Protein AF-A0A3E0KRR2-F1 (afdb_monomer_lite)

pLDDT: mean 95.22, std 4.26, range [72.94, 98.12]

Secondary structure (DSSP, 8-state):
-EEEEESSSGGG--EEEEEE-HHHHHHH--SHHHHHHHHHHT-

Structure (mmCIF, N/CA/C/O backbone):
data_AF-A0A3E0KRR2-F1
#
_entry.id   AF-A0A3E0KRR2-F1
#
loop_
_atom_site.group_PDB
_atom_site.id
_atom_site.type_symbol
_atom_site.label_atom_id
_atom_site.label_alt_id
_atom_site.label_comp_id
_atom_site.label_asym_id
_atom_site.label_entity_id
_atom_site.label_seq_id
_atom_site.pdbx_PDB_ins_code
_atom_site.Cartn_x
_atom_site.Cartn_y
_atom_site.Cartn_z
_atom_site.occupancy
_atom_site.B_iso_or_equiv
_atom_site.auth_seq_id
_atom_site.auth_comp_id
_atom_site.auth_asym_id
_atom_site.auth_atom_id
_atom_site.pdbx_PDB_model_num
ATOM 1 N N . HIS A 1 1 ? -11.718 4.831 -3.289 1.00 95.31 1 HIS A N 1
ATOM 2 C CA . HIS A 1 1 ? -11.306 4.045 -4.464 1.00 95.31 1 HIS A CA 1
ATOM 3 C C . HIS A 1 1 ? -9.805 4.228 -4.631 1.00 95.31 1 HIS A C 1
ATOM 5 O O . HIS A 1 1 ? -9.339 5.343 -4.423 1.00 95.31 1 HIS A O 1
ATOM 11 N N . VAL A 1 2 ? -9.064 3.147 -4.869 1.00 97.06 2 VAL A N 1
ATOM 12 C CA . VAL A 1 2 ? -7.596 3.086 -4.873 1.00 97.06 2 VAL A CA 1
ATOM 13 C C . VAL A 1 2 ? -7.141 2.305 -6.097 1.00 97.06 2 VAL A C 1
ATOM 15 O O . VAL A 1 2 ? -7.719 1.264 -6.401 1.00 97.06 2 VAL A O 1
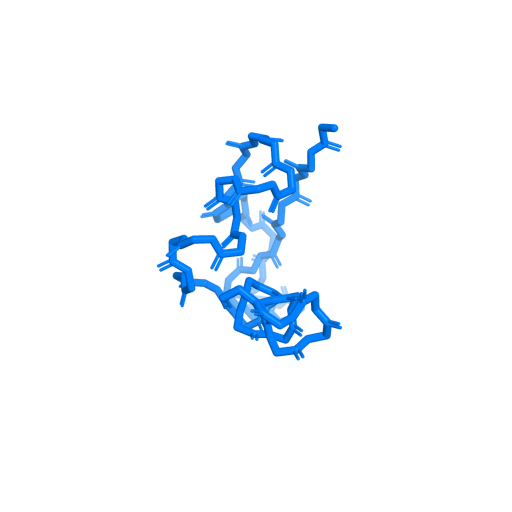ATOM 18 N N . VAL A 1 3 ? -6.084 2.797 -6.739 1.00 97.38 3 VAL A N 1
ATOM 19 C CA . VAL A 1 3 ? -5.326 2.101 -7.780 1.00 97.38 3 VAL A CA 1
ATOM 20 C C . VAL A 1 3 ? -3.882 2.024 -7.298 1.00 97.38 3 VAL A C 1
ATOM 22 O O . VAL A 1 3 ? -3.294 3.059 -6.984 1.00 97.38 3 VAL A O 1
ATOM 25 N N . AS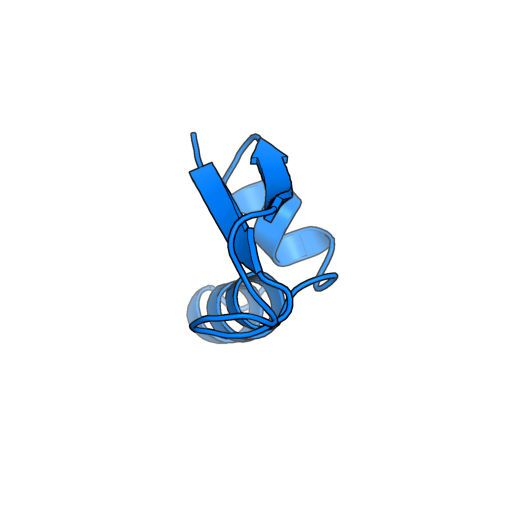P A 1 4 ? -3.331 0.815 -7.209 1.00 97.38 4 ASP A N 1
ATOM 26 C CA . ASP A 1 4 ? -1.943 0.582 -6.803 1.00 97.38 4 ASP A CA 1
ATOM 27 C C . ASP A 1 4 ? -1.097 0.179 -8.011 1.00 97.38 4 ASP A C 1
ATOM 29 O O . ASP A 1 4 ? -1.509 -0.649 -8.834 1.00 97.38 4 ASP A O 1
ATOM 33 N N . LEU A 1 5 ? 0.090 0.775 -8.112 1.00 96.81 5 LEU A N 1
ATOM 34 C CA . LEU A 1 5 ? 1.003 0.599 -9.235 1.00 96.81 5 LEU A CA 1
ATOM 35 C C . LEU A 1 5 ? 2.281 -0.095 -8.775 1.00 96.81 5 LEU A C 1
ATOM 37 O O . LEU A 1 5 ? 2.858 0.256 -7.750 1.00 96.81 5 LEU A O 1
ATOM 41 N N . GLY A 1 6 ? 2.757 -1.054 -9.565 1.00 95.12 6 GLY A N 1
ATOM 42 C CA . GLY A 1 6 ? 3.950 -1.818 -9.218 1.00 95.12 6 GLY A CA 1
ATOM 43 C C . GLY A 1 6 ? 4.300 -2.890 -10.253 1.00 95.12 6 GLY A C 1
ATOM 44 O O . GLY A 1 6 ? 3.947 -2.731 -11.427 1.00 95.12 6 GLY A O 1
ATOM 45 N N . PRO A 1 7 ? 4.988 -3.977 -9.846 1.00 90.62 7 PRO A N 1
ATOM 46 C CA . PRO A 1 7 ? 5.409 -4.311 -8.473 1.00 90.62 7 PRO A CA 1
ATOM 47 C C . PRO A 1 7 ? 6.612 -3.502 -7.954 1.00 90.62 7 PRO A C 1
ATOM 49 O O . PRO A 1 7 ? 6.832 -3.460 -6.747 1.00 90.62 7 PRO A O 1
ATOM 52 N N . GLY A 1 8 ? 7.379 -2.863 -8.843 1.00 89.62 8 GLY A N 1
ATOM 53 C CA . GLY A 1 8 ? 8.513 -2.002 -8.503 1.00 89.62 8 GLY A CA 1
ATOM 54 C C . GLY A 1 8 ? 8.393 -0.594 -9.091 1.00 89.62 8 GLY A C 1
ATOM 55 O O . GLY A 1 8 ? 7.320 -0.157 -9.504 1.00 89.62 8 GLY A O 1
ATOM 56 N N . ALA A 1 9 ? 9.515 0.123 -9.139 1.00 91.31 9 ALA A N 1
ATOM 57 C CA . ALA A 1 9 ? 9.611 1.456 -9.733 1.00 91.31 9 ALA A CA 1
ATOM 58 C C . ALA A 1 9 ? 10.367 1.425 -11.072 1.00 91.31 9 ALA A C 1
ATOM 60 O O . ALA A 1 9 ? 11.128 0.500 -11.359 1.00 91.31 9 ALA A O 1
ATOM 61 N N . GLY A 1 10 ? 10.199 2.470 -11.888 1.00 92.88 10 GLY A N 1
ATOM 62 C CA . GLY A 1 10 ? 10.886 2.580 -13.176 1.00 92.88 10 GLY A CA 1
ATOM 63 C C . GLY A 1 10 ? 10.508 1.441 -14.127 1.00 92.88 10 GLY A C 1
ATOM 64 O O . GLY A 1 10 ? 9.325 1.195 -14.346 1.00 92.88 10 GLY A O 1
ATOM 65 N N . HIS A 1 11 ? 11.511 0.754 -14.685 1.00 93.06 11 HIS A N 1
ATOM 66 C CA . HIS A 1 11 ? 11.304 -0.338 -15.647 1.00 93.06 11 HIS A CA 1
ATOM 67 C C . HIS A 1 11 ? 10.582 -1.560 -15.054 1.00 93.06 11 HIS A C 1
ATOM 69 O O . HIS A 1 11 ? 9.873 -2.247 -15.782 1.00 93.06 11 HIS A O 1
ATOM 75 N N . GLU A 1 12 ? 10.700 -1.777 -13.741 1.00 90.25 12 GLU A N 1
ATOM 76 C CA . GLU A 1 12 ? 10.024 -2.863 -13.012 1.00 90.25 12 GLU A CA 1
ATOM 77 C C . GLU A 1 12 ? 8.608 -2.474 -12.541 1.00 90.25 12 GLU A C 1
ATOM 79 O O . GLU A 1 12 ? 7.941 -3.239 -11.841 1.00 90.25 12 GLU A O 1
ATOM 84 N N . GLY A 1 13 ? 8.153 -1.261 -12.868 1.00 93.69 13 GLY A N 1
ATOM 85 C CA . GLY A 1 13 ? 6.845 -0.732 -12.495 1.00 93.69 13 GLY A CA 1
ATOM 86 C C . GLY A 1 13 ? 5.872 -0.617 -13.667 1.00 93.69 13 GLY A C 1
ATOM 87 O O . GLY A 1 13 ? 5.987 -1.286 -14.693 1.00 93.69 13 GLY A O 1
ATOM 88 N N . GLY A 1 14 ? 4.892 0.275 -13.508 1.00 95.12 14 GLY A N 1
ATOM 89 C CA . GLY A 1 14 ? 3.992 0.680 -14.592 1.00 95.12 14 GLY A CA 1
ATOM 90 C C . GLY A 1 14 ? 2.813 -0.259 -14.851 1.00 95.12 14 GLY A C 1
ATOM 91 O O . GLY A 1 14 ? 2.120 -0.091 -15.852 1.00 95.12 14 GLY A O 1
ATOM 92 N N . ARG A 1 15 ? 2.554 -1.229 -13.967 1.00 96.56 15 ARG A N 1
ATOM 93 C CA . ARG A 1 15 ? 1.369 -2.092 -14.038 1.00 96.56 15 ARG A CA 1
ATOM 94 C C . ARG A 1 15 ? 0.405 -1.746 -12.918 1.00 96.56 15 ARG A C 1
ATOM 96 O O . ARG A 1 15 ? 0.836 -1.487 -11.797 1.00 96.56 15 ARG A O 1
ATOM 103 N N . VAL A 1 16 ? -0.889 -1.799 -13.217 1.00 96.62 16 VAL A N 1
ATOM 104 C CA . VAL A 1 16 ? -1.923 -1.838 -12.180 1.00 96.62 16 VAL A CA 1
ATOM 105 C C . VAL A 1 16 ? -1.847 -3.206 -11.516 1.00 96.62 16 VAL A C 1
ATOM 107 O O . VAL A 1 16 ? -2.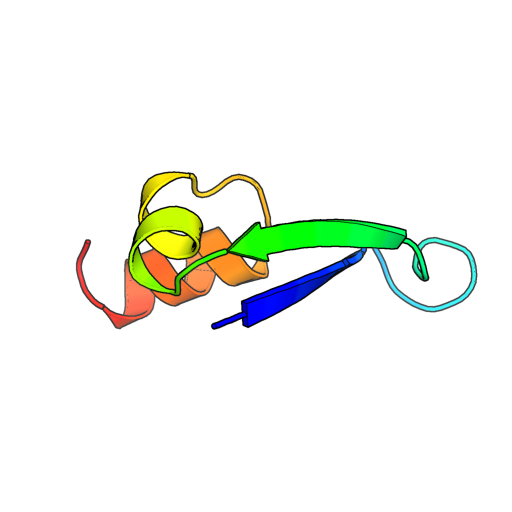047 -4.227 -12.173 1.00 96.62 16 VAL A O 1
ATOM 110 N N . VAL A 1 17 ? -1.503 -3.221 -10.232 1.00 96.62 17 VAL A N 1
ATOM 111 C CA . VAL A 1 17 ? -1.380 -4.448 -9.429 1.00 96.62 17 VAL A CA 1
ATOM 112 C C . VAL A 1 17 ? -2.544 -4.616 -8.452 1.00 96.62 17 VAL A C 1
ATOM 114 O O . VAL A 1 17 ? -2.765 -5.715 -7.951 1.00 96.62 17 VAL A O 1
ATOM 117 N N . PHE A 1 18 ? -3.317 -3.551 -8.222 1.00 97.88 18 PHE A N 1
ATOM 118 C CA . PHE A 1 18 ? -4.579 -3.587 -7.492 1.00 97.88 18 PHE A CA 1
ATOM 119 C C . PHE A 1 18 ? -5.493 -2.432 -7.925 1.00 97.88 18 PHE A C 1
ATOM 121 O O . PHE A 1 18 ? -5.023 -1.320 -8.169 1.00 97.88 18 PHE A O 1
ATOM 128 N N . GLU A 1 19 ? -6.801 -2.678 -7.942 1.00 98.12 19 GLU A N 1
ATOM 129 C CA . GLU A 1 19 ? -7.840 -1.659 -8.089 1.00 98.12 19 GLU A CA 1
ATOM 130 C C . GLU A 1 19 ? -9.053 -2.040 -7.229 1.00 98.12 19 GLU A C 1
ATOM 132 O O . GLU A 1 19 ? -9.502 -3.184 -7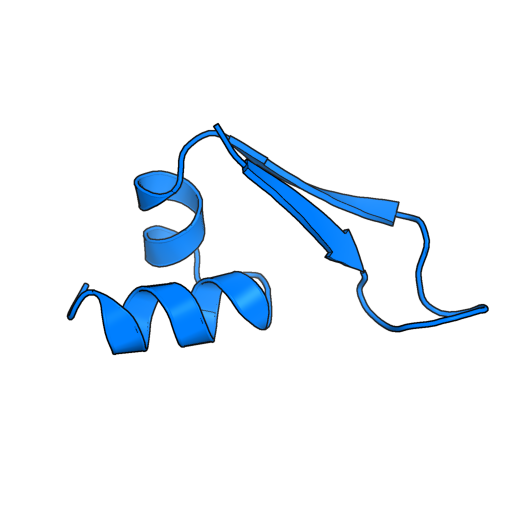.264 1.00 98.12 19 GLU A O 1
ATOM 137 N N 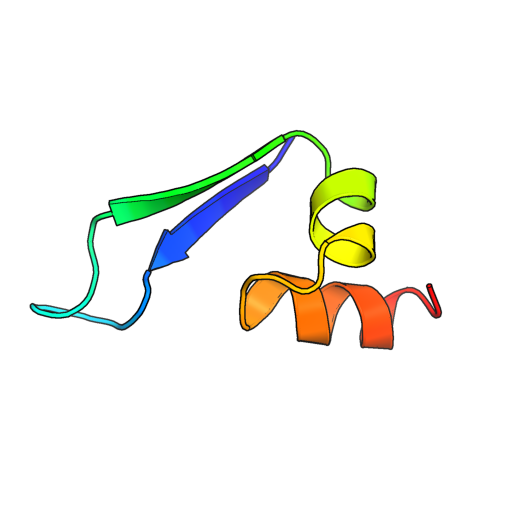. GLY A 1 20 ? -9.580 -1.096 -6.444 1.00 97.88 20 GLY A N 1
ATOM 138 C CA . GLY A 1 20 ? -10.712 -1.368 -5.555 1.00 97.88 20 GLY A CA 1
ATOM 139 C C . GLY A 1 20 ? -10.885 -0.350 -4.432 1.00 97.88 20 GLY A C 1
ATOM 140 O O . GLY A 1 20 ? -10.563 0.837 -4.556 1.00 97.88 20 GLY A O 1
ATOM 141 N N . THR A 1 21 ? -11.442 -0.787 -3.310 1.00 98.06 21 THR A N 1
ATOM 142 C CA . THR A 1 21 ? -11.584 0.020 -2.094 1.00 98.06 21 THR A CA 1
ATOM 143 C C . THR A 1 21 ? -10.336 -0.073 -1.202 1.00 98.06 21 THR A C 1
ATOM 145 O O . THR A 1 21 ? -9.602 -1.059 -1.258 1.00 98.06 21 THR A O 1
ATOM 148 N N . PRO A 1 22 ? -10.084 0.922 -0.325 1.00 97.06 22 PRO A N 1
ATOM 149 C CA . PRO A 1 22 ? -8.995 0.832 0.652 1.00 97.06 22 PRO A CA 1
ATOM 150 C C . PRO A 1 22 ? -9.111 -0.383 1.584 1.00 97.06 22 PRO A C 1
ATOM 152 O O . PRO A 1 22 ? -8.099 -0.979 1.938 1.00 97.06 22 PRO A O 1
ATOM 155 N N . ALA A 1 23 ? -10.339 -0.760 1.960 1.00 97.69 23 ALA A N 1
ATOM 156 C CA . ALA A 1 23 ? -10.592 -1.909 2.826 1.00 97.69 23 ALA A CA 1
ATOM 157 C C . ALA A 1 23 ? -10.208 -3.231 2.144 1.00 97.69 23 ALA A C 1
ATOM 159 O O . ALA A 1 23 ? -9.562 -4.071 2.763 1.00 97.69 23 ALA A O 1
ATOM 160 N N . GLU A 1 24 ? -10.540 -3.393 0.858 1.00 97.88 24 GLU A N 1
ATOM 161 C CA . GLU A 1 24 ? -10.126 -4.558 0.064 1.00 97.88 24 GLU A CA 1
ATOM 162 C C . GLU A 1 24 ? -8.602 -4.621 -0.097 1.00 97.88 24 GLU A C 1
ATOM 164 O O . GLU A 1 24 ? -8.011 -5.690 0.068 1.00 97.88 24 GLU A O 1
ATOM 169 N N . LEU A 1 25 ? -7.948 -3.479 -0.348 1.00 97.56 25 LEU A N 1
ATOM 170 C CA . LEU A 1 25 ? -6.489 -3.414 -0.453 1.00 97.56 25 LEU A CA 1
ATOM 171 C C . LEU A 1 25 ? -5.818 -3.861 0.854 1.00 97.56 25 LEU A C 1
ATOM 173 O O . LEU A 1 25 ? -4.955 -4.741 0.833 1.00 97.56 25 LEU A O 1
ATOM 177 N N . ALA A 1 26 ? -6.251 -3.300 1.985 1.00 97.69 26 ALA A N 1
ATOM 178 C CA . ALA A 1 26 ? -5.722 -3.629 3.306 1.00 97.69 26 ALA A CA 1
ATOM 179 C C . ALA A 1 26 ? -5.962 -5.103 3.675 1.00 97.69 26 ALA A C 1
ATOM 181 O O . ALA A 1 26 ? -5.047 -5.780 4.139 1.00 97.69 26 ALA A O 1
ATOM 182 N N . ALA A 1 27 ? -7.160 -5.633 3.410 1.00 97.19 27 ALA A N 1
ATOM 183 C CA . ALA A 1 27 ? -7.487 -7.029 3.690 1.00 97.19 27 ALA A CA 1
ATOM 184 C C . ALA A 1 27 ? -6.648 -8.009 2.851 1.00 97.19 27 ALA A C 1
ATOM 186 O O . ALA A 1 27 ? -6.207 -9.038 3.362 1.00 97.19 27 ALA A O 1
ATOM 187 N N . SER A 1 28 ? -6.406 -7.686 1.575 1.00 96.12 28 SER A N 1
ATOM 188 C CA . SER A 1 28 ? -5.669 -8.564 0.662 1.00 96.12 28 SER A CA 1
ATOM 189 C C . SER A 1 28 ? -4.184 -8.704 1.012 1.00 96.12 28 SER A C 1
ATOM 191 O O . SER A 1 28 ? -3.606 -9.762 0.764 1.00 96.12 28 SER A O 1
ATOM 193 N N . ARG A 1 29 ? -3.556 -7.644 1.557 1.00 95.81 29 ARG A N 1
ATOM 194 C CA . ARG A 1 29 ? -2.103 -7.544 1.823 1.00 95.81 29 ARG A CA 1
ATOM 195 C C . ARG A 1 29 ? -1.219 -8.000 0.645 1.00 95.81 29 ARG A C 1
ATOM 197 O O . ARG A 1 29 ? -0.070 -8.401 0.838 1.00 95.81 29 ARG A O 1
ATOM 204 N N . SER A 1 30 ? -1.754 -7.945 -0.576 1.00 94.06 30 SER A N 1
ATOM 205 C CA . SER A 1 30 ? -1.143 -8.514 -1.783 1.00 94.06 30 SER A CA 1
ATOM 206 C C . SER A 1 30 ? -0.033 -7.639 -2.363 1.00 94.06 30 SER A C 1
ATOM 208 O O . SER A 1 30 ? 0.809 -8.129 -3.113 1.00 94.06 30 SER A O 1
ATOM 210 N N . THR A 1 31 ? -0.004 -6.359 -1.993 1.00 96.44 31 THR A N 1
ATOM 211 C CA . THR A 1 31 ? 1.017 -5.388 -2.392 1.00 96.44 31 THR A CA 1
ATOM 212 C C . THR A 1 31 ? 1.708 -4.798 -1.168 1.00 96.44 31 THR A C 1
ATOM 214 O O . THR A 1 31 ? 1.188 -4.857 -0.049 1.00 96.44 31 THR A O 1
ATOM 217 N N . LEU A 1 32 ? 2.876 -4.182 -1.377 1.00 96.25 32 LEU A N 1
ATOM 218 C CA . LEU A 1 32 ? 3.589 -3.476 -0.314 1.00 96.25 32 LEU A CA 1
ATOM 219 C C . LEU A 1 32 ? 2.712 -2.366 0.288 1.00 96.25 32 LEU A C 1
ATOM 221 O O . LEU A 1 32 ? 2.593 -2.264 1.508 1.00 96.25 32 LEU A O 1
ATOM 225 N N . THR A 1 33 ? 2.027 -1.598 -0.562 1.00 97.00 33 THR A N 1
ATOM 226 C CA . THR A 1 33 ? 1.056 -0.579 -0.146 1.00 97.00 33 THR A CA 1
ATOM 227 C C . THR A 1 33 ? -0.053 -1.184 0.715 1.00 97.00 33 THR A C 1
ATOM 229 O O . THR A 1 33 ? -0.360 -0.643 1.774 1.00 97.00 33 THR A O 1
ATOM 232 N N . GLY A 1 34 ? -0.622 -2.328 0.318 1.00 97.44 34 GLY A N 1
ATOM 233 C CA . GLY A 1 34 ? -1.661 -3.013 1.090 1.00 97.44 34 GLY A CA 1
ATOM 234 C C . GLY A 1 34 ? -1.184 -3.507 2.455 1.00 97.44 34 GLY A C 1
ATOM 235 O O . GLY A 1 34 ? -1.909 -3.363 3.437 1.00 97.44 34 GLY A O 1
ATOM 236 N N . GLN A 1 35 ? 0.048 -4.013 2.551 1.00 97.69 35 GLN A N 1
ATOM 237 C CA . GLN A 1 35 ? 0.650 -4.421 3.827 1.00 97.69 35 GLN A CA 1
ATOM 238 C C . GLN A 1 35 ? 0.825 -3.234 4.783 1.00 97.69 35 GLN A C 1
ATOM 240 O O . GLN A 1 35 ? 0.450 -3.327 5.953 1.00 97.69 35 GLN A O 1
ATOM 245 N N . TYR A 1 36 ? 1.343 -2.105 4.289 1.00 97.69 36 TYR A N 1
ATOM 246 C CA . TYR A 1 36 ? 1.489 -0.894 5.101 1.00 97.69 36 TYR A CA 1
ATOM 247 C C . TYR A 1 36 ? 0.146 -0.285 5.487 1.00 97.69 36 TYR A C 1
ATOM 249 O O . TYR A 1 36 ? -0.019 0.146 6.628 1.00 97.69 36 TYR A O 1
ATOM 257 N N . LEU A 1 3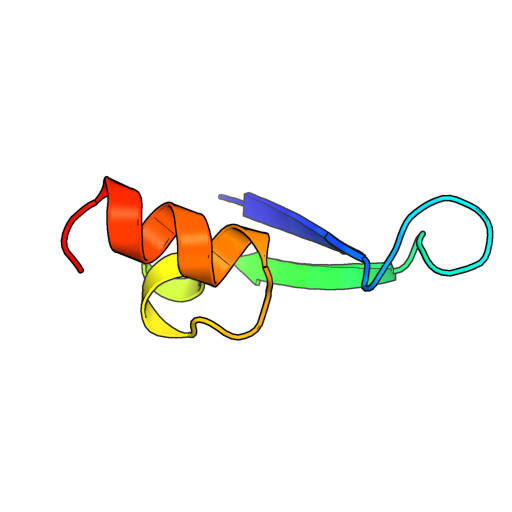7 ? -0.816 -0.266 4.563 1.00 97.38 37 LEU A N 1
ATOM 258 C CA . LEU A 1 37 ? -2.150 0.248 4.838 1.00 97.38 37 LEU A CA 1
ATOM 259 C C . LEU A 1 37 ? -2.818 -0.563 5.950 1.00 97.38 37 LEU A C 1
ATOM 261 O O . LEU A 1 37 ? -3.305 0.033 6.903 1.00 97.38 37 LEU A O 1
ATOM 265 N N . ALA A 1 38 ? -2.752 -1.895 5.876 1.00 97.19 38 ALA A N 1
ATOM 266 C CA . ALA A 1 38 ? -3.280 -2.791 6.901 1.00 97.19 38 ALA A CA 1
ATOM 267 C C . ALA A 1 38 ? -2.650 -2.536 8.280 1.00 97.19 38 ALA A C 1
ATOM 269 O O . ALA A 1 38 ? -3.357 -2.411 9.282 1.00 97.19 38 ALA A O 1
ATOM 270 N N . ALA A 1 39 ? -1.322 -2.386 8.322 1.00 97.56 39 ALA A N 1
ATOM 271 C CA . ALA A 1 39 ? -0.600 -2.060 9.549 1.00 97.56 39 ALA A CA 1
ATOM 272 C C . ALA A 1 39 ? -1.007 -0.691 10.122 1.00 97.56 39 ALA A C 1
ATOM 274 O O . ALA A 1 39 ? -1.143 -0.549 11.334 1.00 97.56 39 ALA A O 1
ATOM 275 N N . TYR A 1 40 ? -1.227 0.307 9.263 1.00 96.44 40 TYR A N 1
ATOM 276 C CA . TYR A 1 40 ? -1.638 1.651 9.668 1.00 96.44 40 TYR A CA 1
ATOM 277 C C . TYR A 1 40 ? -3.082 1.701 10.189 1.00 96.44 40 TYR A C 1
ATOM 279 O O . TYR A 1 40 ? -3.362 2.411 11.153 1.00 96.44 40 TYR A O 1
ATOM 287 N N . THR A 1 41 ? -4.000 0.946 9.579 1.00 94.12 41 THR A N 1
ATOM 288 C CA . THR A 1 41 ? -5.420 0.917 9.967 1.00 94.12 41 THR A CA 1
ATOM 289 C C . THR A 1 41 ? -5.743 -0.096 11.066 1.00 94.12 41 THR A C 1
ATOM 291 O O . THR A 1 41 ? -6.866 -0.095 11.565 1.00 94.12 41 THR A O 1
ATOM 294 N N . GLY A 1 42 ? -4.789 -0.947 11.459 1.00 87.88 42 GLY A N 1
ATOM 295 C CA . GLY A 1 42 ? -4.983 -1.975 12.489 1.00 87.88 42 GLY A CA 1
ATOM 296 C C . GLY A 1 42 ? -5.898 -3.124 12.052 1.00 87.88 42 GLY A C 1
ATOM 297 O O . GLY A 1 42 ? -6.560 -3.735 12.890 1.00 87.88 42 GLY A O 1
ATOM 298 N N . THR A 1 43 ? -5.959 -3.385 10.746 1.00 72.94 43 THR A N 1
ATOM 299 C CA . THR A 1 43 ? -6.792 -4.416 10.096 1.00 72.94 43 THR A CA 1
ATOM 300 C C . THR A 1 43 ? -5.947 -5.579 9.618 1.00 72.94 43 THR A C 1
ATOM 302 O O . THR A 1 43 ? -4.815 -5.308 9.157 1.00 72.94 43 THR A O 1
#

Foldseek 3Di:
DDWDWAQHDDPRIDDGPDDDDLVVLLVVVSHPVNVVSVVVVVD

Sequence (43 aa):
HVVDLGPGAGHEGGRVVFEGTPAELAASRSTLTGQYLAAYTGT

Radius of gyration: 10.28 Å; chains: 1; bounding box: 23×13×28 Å